Protein AF-A0ABD0BB36-F1 (afdb_monomer_lite)

Secondary structure (DSSP, 8-state):
-------B--GGGS-EE-TT---SS---PPP-S---GGGGSTT-HHHHHEEEETTSPPS--B-HHHHHHHHHHHHTTS-----EEEE-SS-EEEEE-HHHHHHHHHHHHT-SSSSHHHHHHH-S---HHHHHHHTTS--

Structure (mmCIF, N/CA/C/O backbone):
data_AF-A0ABD0BB36-F1
#
_entry.id   AF-A0ABD0BB36-F1
#
loop_
_atom_site.group_PDB
_atom_site.id
_atom_site.type_symbol
_atom_site.label_atom_id
_atom_site.label_alt_id
_atom_site.label_comp_id
_atom_site.label_asym_id
_atom_site.label_entity_id
_atom_site.label_seq_id
_atom_site.pdbx_PDB_ins_code
_atom_site.Cartn_x
_atom_site.Cartn_y
_atom_site.Cartn_z
_atom_site.occupancy
_atom_site.B_iso_or_equiv
_atom_site.auth_seq_id
_atom_site.auth_comp_id
_atom_site.auth_asym_id
_atom_site.auth_atom_id
_atom_site.pdbx_PDB_model_num
ATOM 1 N N . MET A 1 1 ? 11.933 8.009 29.847 1.00 37.47 1 MET A N 1
ATOM 2 C CA . MET A 1 1 ? 10.958 6.935 29.556 1.00 37.47 1 MET A CA 1
ATOM 3 C C . MET A 1 1 ? 10.781 6.880 28.051 1.00 37.47 1 MET A C 1
ATOM 5 O O . MET A 1 1 ? 10.262 7.836 27.495 1.00 37.47 1 MET A O 1
ATOM 9 N N . ALA A 1 2 ? 11.289 5.845 27.381 1.00 36.22 2 ALA A N 1
ATOM 10 C CA . ALA A 1 2 ? 11.087 5.690 25.943 1.00 36.22 2 ALA A CA 1
ATOM 11 C C . ALA A 1 2 ? 9.642 5.231 25.712 1.00 36.22 2 ALA A C 1
ATOM 13 O O . ALA A 1 2 ? 9.277 4.111 26.072 1.00 36.22 2 ALA A O 1
ATOM 14 N N . THR A 1 3 ? 8.798 6.114 25.187 1.00 42.19 3 THR A N 1
ATOM 15 C CA . THR A 1 3 ? 7.466 5.762 24.699 1.00 42.19 3 THR A CA 1
ATOM 16 C C . THR A 1 3 ? 7.639 4.739 23.582 1.00 42.19 3 THR A C 1
ATOM 18 O O . THR A 1 3 ? 8.151 5.055 22.512 1.00 42.19 3 THR A O 1
ATOM 21 N N . ARG A 1 4 ? 7.268 3.483 23.850 1.00 51.09 4 ARG A N 1
ATOM 22 C CA . ARG A 1 4 ? 7.229 2.424 22.837 1.00 51.09 4 ARG A CA 1
ATOM 23 C C . ARG A 1 4 ? 6.244 2.858 21.751 1.00 51.09 4 ARG A C 1
ATOM 25 O O . ARG A 1 4 ? 5.050 2.973 22.017 1.00 51.09 4 ARG A O 1
ATOM 32 N N . THR A 1 5 ? 6.737 3.143 20.555 1.00 59.22 5 THR A N 1
ATOM 33 C CA . THR A 1 5 ? 5.908 3.465 19.396 1.00 59.22 5 THR A CA 1
ATOM 34 C C . THR A 1 5 ? 5.267 2.174 18.882 1.00 59.22 5 THR A C 1
ATOM 36 O O . THR A 1 5 ? 5.934 1.321 18.304 1.00 59.22 5 THR A O 1
ATOM 39 N N . ASN A 1 6 ? 3.967 2.002 19.139 1.00 78.56 6 ASN A N 1
ATOM 40 C CA . ASN A 1 6 ? 3.166 0.908 18.583 1.00 78.56 6 ASN A CA 1
ATOM 41 C C . ASN A 1 6 ? 2.904 1.197 17.101 1.00 78.56 6 ASN A C 1
ATOM 43 O O . ASN A 1 6 ? 1.943 1.886 16.765 1.00 78.56 6 ASN A O 1
ATOM 47 N N . LEU A 1 7 ? 3.788 0.720 16.230 1.00 88.62 7 LEU A N 1
ATOM 48 C CA . LEU A 1 7 ? 3.696 0.924 14.786 1.00 88.62 7 LEU A CA 1
ATOM 49 C C . LEU A 1 7 ? 3.170 -0.331 14.089 1.00 88.62 7 LEU A C 1
ATOM 51 O O . LEU A 1 7 ? 3.456 -1.455 14.504 1.00 88.62 7 LEU A O 1
ATOM 55 N N . VAL A 1 8 ? 2.415 -0.126 13.015 1.00 90.19 8 VAL A N 1
ATOM 56 C CA . VAL A 1 8 ? 1.871 -1.184 12.160 1.00 90.19 8 VAL A CA 1
ATOM 57 C C . VAL A 1 8 ? 2.840 -1.434 11.013 1.00 90.19 8 VAL A C 1
ATOM 59 O O . VAL 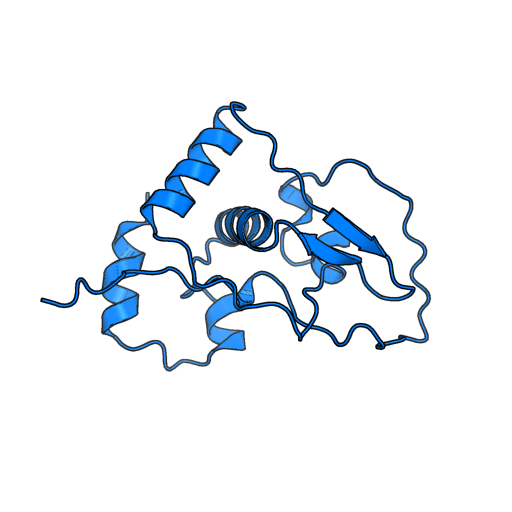A 1 8 ? 3.227 -0.487 10.334 1.00 90.19 8 VAL A O 1
ATOM 62 N N . ASN A 1 9 ? 3.214 -2.693 10.773 1.00 92.94 9 ASN A N 1
ATOM 63 C CA . ASN A 1 9 ? 4.043 -3.071 9.629 1.00 92.94 9 ASN A CA 1
ATOM 64 C C . ASN A 1 9 ? 3.169 -3.563 8.468 1.00 92.94 9 ASN A C 1
ATOM 66 O O . ASN A 1 9 ? 2.611 -4.652 8.528 1.00 92.94 9 ASN A O 1
ATOM 70 N N . LEU A 1 10 ? 3.094 -2.765 7.405 1.00 94.75 10 LEU A N 1
ATOM 71 C CA . LEU A 1 10 ? 2.330 -3.027 6.186 1.00 94.75 10 LEU A CA 1
ATOM 72 C C . LEU A 1 10 ? 3.237 -3.260 4.967 1.00 94.75 10 LEU A C 1
ATOM 74 O O . LEU A 1 10 ? 2.797 -3.094 3.826 1.00 94.75 10 LEU A O 1
ATOM 78 N N . ASP A 1 11 ? 4.516 -3.598 5.170 1.00 93.00 11 ASP A N 1
ATOM 79 C CA . ASP A 1 11 ? 5.457 -3.776 4.054 1.00 93.00 11 ASP A CA 1
ATOM 80 C C . ASP A 1 11 ? 5.057 -4.956 3.152 1.00 93.00 11 ASP A C 1
ATOM 82 O O . ASP A 1 11 ? 5.320 -4.939 1.954 1.00 93.00 11 ASP A O 1
ATOM 86 N N . ALA A 1 12 ? 4.306 -5.921 3.691 1.00 93.75 12 ALA A N 1
ATOM 87 C CA . ALA A 1 12 ? 3.757 -7.045 2.938 1.00 93.75 12 ALA A CA 1
ATOM 88 C C . ALA A 1 12 ? 2.689 -6.659 1.902 1.00 93.75 12 ALA A C 1
ATOM 90 O O . ALA A 1 12 ? 2.428 -7.422 0.972 1.00 93.75 12 ALA A O 1
ATOM 91 N N . MET A 1 13 ? 2.095 -5.469 2.019 1.00 95.50 13 MET A N 1
ATOM 92 C CA . MET A 1 13 ? 1.018 -5.029 1.129 1.00 95.50 13 MET A CA 1
ATOM 93 C C . MET A 1 13 ? 1.514 -4.635 -0.265 1.00 95.50 13 MET A C 1
ATOM 95 O O . MET A 1 13 ? 0.741 -4.613 -1.220 1.00 95.50 13 MET A O 1
ATOM 99 N N . LEU A 1 14 ? 2.798 -4.329 -0.438 1.00 94.56 14 LEU A N 1
ATOM 100 C CA . LEU A 1 14 ? 3.363 -4.025 -1.751 1.00 94.56 14 LEU A CA 1
ATOM 101 C C . LEU A 1 14 ? 4.652 -4.809 -1.935 1.00 94.56 14 LEU A C 1
ATOM 103 O O . LEU A 1 14 ? 5.628 -4.601 -1.221 1.00 94.56 14 LEU A O 1
ATOM 107 N N . LYS A 1 15 ? 4.667 -5.693 -2.935 1.00 93.88 15 LYS A N 1
ATOM 108 C CA . LYS A 1 15 ? 5.874 -6.441 -3.288 1.00 93.88 15 LYS A CA 1
ATOM 109 C C . LYS A 1 15 ? 6.980 -5.477 -3.708 1.00 93.88 15 LYS A C 1
ATOM 111 O O . LYS A 1 15 ? 6.717 -4.487 -4.391 1.00 93.88 15 LYS A O 1
ATOM 116 N N . ARG A 1 16 ? 8.217 -5.804 -3.349 1.00 93.00 16 ARG A N 1
ATOM 117 C CA . ARG A 1 16 ? 9.401 -5.054 -3.771 1.00 93.00 16 ARG A CA 1
ATOM 118 C C . ARG A 1 16 ? 9.933 -5.583 -5.099 1.00 93.00 16 ARG A C 1
ATOM 120 O O . ARG A 1 16 ? 9.784 -6.769 -5.390 1.00 93.00 16 ARG A O 1
ATOM 127 N N . ALA A 1 17 ? 10.513 -4.702 -5.900 1.00 92.62 17 ALA A N 1
ATOM 128 C CA . ALA A 1 17 ? 11.264 -5.066 -7.096 1.00 92.62 17 ALA A CA 1
ATOM 129 C C . ALA A 1 17 ? 12.389 -4.054 -7.329 1.00 92.62 17 ALA A C 1
ATOM 131 O O . ALA A 1 17 ? 12.233 -2.877 -6.991 1.00 92.62 17 ALA A O 1
ATOM 132 N N . ASP A 1 18 ? 13.486 -4.519 -7.926 1.00 89.94 18 ASP A N 1
ATOM 133 C CA . ASP A 1 18 ? 14.524 -3.639 -8.459 1.00 89.94 18 ASP A CA 1
ATOM 134 C C . ASP A 1 18 ? 13.938 -2.867 -9.647 1.00 89.94 18 ASP A C 1
ATOM 136 O O . ASP A 1 18 ? 13.259 -3.426 -10.516 1.00 89.94 18 ASP A O 1
ATOM 140 N N . PHE A 1 19 ? 14.194 -1.567 -9.664 1.00 82.25 19 PHE A N 1
ATOM 141 C CA . PHE A 1 19 ? 13.756 -0.642 -10.696 1.00 82.25 19 PHE A CA 1
ATOM 142 C C . PHE A 1 19 ? 14.286 -1.003 -12.091 1.00 82.25 19 PHE A C 1
ATOM 144 O O . PHE A 1 19 ? 13.604 -0.742 -13.081 1.00 82.25 19 PHE A O 1
ATOM 151 N N . ALA A 1 20 ? 15.463 -1.634 -12.164 1.00 80.25 20 ALA A N 1
ATOM 152 C CA . ALA A 1 20 ? 16.079 -2.109 -13.402 1.00 80.25 20 ALA A CA 1
ATOM 153 C C . ALA A 1 20 ? 15.553 -3.482 -13.866 1.00 80.25 20 ALA A C 1
ATOM 155 O O . ALA A 1 20 ? 16.031 -4.020 -14.863 1.00 80.25 20 ALA A O 1
ATOM 156 N N . THR A 1 21 ? 14.578 -4.071 -13.162 1.00 77.25 21 THR A N 1
ATOM 157 C CA . THR A 1 21 ? 14.012 -5.368 -13.554 1.00 77.25 21 THR A CA 1
ATOM 158 C C . THR A 1 21 ? 13.195 -5.225 -14.836 1.00 77.25 21 THR A C 1
ATOM 160 O O . THR A 1 21 ? 12.089 -4.677 -14.824 1.00 77.25 21 THR A O 1
ATOM 163 N N . GLU A 1 22 ? 13.714 -5.787 -15.923 1.00 68.81 22 GLU A N 1
ATOM 164 C CA . GLU A 1 22 ? 13.003 -5.954 -17.187 1.00 68.81 22 GLU A CA 1
ATOM 165 C C . GLU A 1 22 ? 12.537 -7.410 -17.318 1.00 68.81 22 GLU A C 1
ATOM 167 O O . GLU A 1 22 ? 13.336 -8.340 -17.404 1.00 68.81 22 GLU A O 1
ATOM 172 N N . ASN A 1 23 ? 11.224 -7.626 -17.313 1.00 66.88 23 ASN A N 1
ATOM 173 C CA . ASN A 1 23 ? 10.627 -8.873 -17.781 1.00 66.88 23 ASN A CA 1
ATOM 174 C C . ASN A 1 23 ? 10.421 -8.790 -19.296 1.00 66.88 23 ASN A C 1
ATOM 176 O O . ASN A 1 23 ? 9.913 -7.787 -19.799 1.00 66.88 23 ASN A O 1
ATOM 180 N N . ASN A 1 24 ? 10.735 -9.884 -19.995 1.00 57.69 24 ASN A N 1
ATOM 181 C CA . ASN A 1 24 ? 10.527 -10.024 -21.442 1.00 57.69 24 ASN A CA 1
ATOM 182 C C . ASN A 1 24 ? 9.054 -9.890 -21.869 1.00 57.69 24 ASN A C 1
ATOM 184 O O . ASN A 1 24 ? 8.776 -9.562 -23.021 1.00 57.69 24 ASN A O 1
ATOM 188 N N . ASP A 1 25 ? 8.114 -10.093 -20.945 1.00 60.81 25 ASP A N 1
ATOM 189 C CA . ASP A 1 25 ? 6.699 -9.828 -21.177 1.00 60.81 25 ASP A CA 1
ATOM 190 C C . ASP A 1 25 ? 6.427 -8.335 -20.985 1.00 60.81 25 ASP A C 1
ATOM 192 O O . ASP A 1 25 ? 6.121 -7.857 -19.888 1.00 60.81 25 ASP A O 1
ATOM 196 N N . SER A 1 26 ? 6.569 -7.579 -22.075 1.00 56.44 26 SER A N 1
ATOM 197 C CA . SER A 1 26 ? 6.137 -6.185 -22.116 1.00 56.44 26 SER A CA 1
ATOM 198 C C . SER A 1 26 ? 4.637 -6.123 -21.839 1.00 56.44 26 SER A C 1
ATOM 200 O O . SER A 1 26 ? 3.813 -6.620 -22.607 1.00 56.44 26 SER A O 1
ATOM 202 N N . THR A 1 27 ? 4.272 -5.537 -20.705 1.00 62.03 27 THR A N 1
ATOM 203 C CA . THR A 1 27 ? 2.872 -5.452 -20.308 1.00 62.03 27 THR A CA 1
ATOM 204 C C . THR A 1 27 ? 2.305 -4.097 -20.726 1.00 62.03 27 THR A C 1
ATOM 206 O O . THR A 1 27 ? 2.608 -3.034 -20.174 1.00 62.03 27 THR A O 1
ATOM 209 N N . SER A 1 28 ? 1.494 -4.106 -21.784 1.00 62.50 28 SER A N 1
ATOM 210 C CA . SER A 1 28 ? 0.852 -2.905 -22.310 1.00 62.50 28 SER A CA 1
ATOM 211 C C . SER A 1 28 ? -0.357 -2.527 -21.450 1.00 62.50 28 SER A C 1
ATOM 213 O O . SER A 1 28 ? -1.470 -2.985 -21.692 1.00 62.50 28 SER A O 1
ATOM 215 N N . PHE A 1 29 ? -0.145 -1.683 -20.439 1.00 67.81 29 PHE A N 1
ATOM 216 C CA . PHE A 1 29 ? -1.251 -1.065 -19.698 1.00 67.81 29 PHE A CA 1
ATOM 217 C C . PHE A 1 29 ? -1.561 0.337 -20.203 1.00 67.81 29 PHE A C 1
ATOM 219 O O . PHE A 1 29 ? -0.650 1.162 -20.349 1.00 67.81 29 PHE A O 1
ATOM 226 N N . GLU A 1 30 ? -2.846 0.606 -20.410 1.00 71.00 30 GLU A N 1
ATOM 227 C CA . GLU A 1 30 ? -3.358 1.954 -20.628 1.00 71.00 30 GLU A CA 1
ATOM 228 C C . GLU A 1 30 ? -3.059 2.850 -19.425 1.00 71.00 30 GLU A C 1
ATOM 230 O O . GLU A 1 30 ? -3.025 2.403 -18.273 1.00 71.00 30 GLU A O 1
ATOM 235 N N . LYS A 1 31 ? -2.822 4.137 -19.692 1.00 78.25 31 LYS A N 1
ATOM 236 C CA . LYS A 1 31 ? -2.693 5.120 -18.614 1.00 78.25 31 LYS A CA 1
ATOM 237 C C . LYS A 1 31 ? -4.062 5.285 -17.960 1.00 78.25 31 LYS A C 1
ATOM 239 O O . LYS A 1 31 ? -5.039 5.597 -18.631 1.00 78.25 31 LYS A O 1
ATOM 244 N N . PHE A 1 32 ? -4.119 5.110 -16.647 1.00 85.50 32 PHE A N 1
ATOM 245 C CA . PHE A 1 32 ? -5.314 5.355 -15.850 1.00 85.50 32 PHE A CA 1
ATOM 246 C C . PHE A 1 32 ? -5.035 6.466 -14.840 1.00 85.50 32 PHE A C 1
ATOM 248 O O . PHE A 1 32 ? -3.907 6.642 -14.381 1.00 85.50 32 PHE A O 1
ATOM 255 N N . ASN A 1 33 ? -6.086 7.199 -14.481 1.00 87.44 33 ASN A N 1
ATOM 256 C CA . ASN A 1 33 ? -6.004 8.277 -13.493 1.00 87.44 33 ASN A CA 1
ATOM 257 C C . ASN A 1 33 ? -6.553 7.860 -12.123 1.00 87.44 33 ASN A C 1
ATOM 259 O O . ASN A 1 33 ? -6.285 8.529 -11.135 1.00 87.44 33 ASN A O 1
ATOM 263 N N . ASN A 1 34 ? -7.305 6.756 -12.061 1.00 90.75 34 ASN A N 1
ATOM 264 C CA . ASN A 1 34 ? -7.947 6.266 -10.846 1.00 90.75 34 ASN A CA 1
ATOM 265 C C . ASN A 1 34 ? -7.746 4.756 -10.707 1.00 90.75 34 ASN A C 1
ATOM 267 O O . ASN A 1 34 ? -7.826 4.031 -11.698 1.00 90.75 34 ASN A O 1
ATOM 271 N N . ILE A 1 35 ? -7.543 4.298 -9.471 1.00 91.31 35 ILE A N 1
ATOM 272 C CA . ILE A 1 35 ? -7.513 2.879 -9.107 1.00 91.31 35 ILE A CA 1
ATOM 273 C C . ILE A 1 35 ? -8.708 2.617 -8.186 1.00 91.31 35 ILE A C 1
ATOM 275 O O . ILE A 1 35 ? -8.709 3.098 -7.050 1.00 91.31 35 ILE A O 1
ATOM 279 N N . PRO A 1 36 ? -9.739 1.890 -8.642 1.00 91.88 36 PRO A N 1
ATOM 280 C CA . PRO A 1 36 ? -10.796 1.402 -7.767 1.00 91.88 36 PRO A CA 1
ATOM 281 C C . PRO A 1 36 ? -10.210 0.555 -6.632 1.00 91.88 36 PRO A C 1
ATOM 283 O O . PRO A 1 36 ? -9.365 -0.299 -6.882 1.00 91.88 36 PRO A O 1
ATOM 286 N N . ALA A 1 37 ? -10.699 0.725 -5.398 1.00 91.38 37 ALA A N 1
ATOM 287 C CA . ALA A 1 37 ? -10.217 -0.050 -4.248 1.00 91.38 37 ALA A CA 1
ATOM 288 C C . ALA A 1 37 ? -10.239 -1.563 -4.513 1.00 91.38 37 ALA A C 1
ATOM 290 O O . ALA A 1 37 ? -9.252 -2.237 -4.258 1.00 91.38 37 ALA A O 1
ATOM 291 N N . ARG A 1 38 ? -11.312 -2.084 -5.123 1.00 91.75 38 ARG A N 1
ATOM 292 C CA . ARG A 1 38 ? -11.436 -3.508 -5.492 1.00 91.75 38 ARG A CA 1
ATOM 293 C C . ARG A 1 38 ? -10.273 -4.045 -6.333 1.00 91.75 38 ARG A C 1
ATOM 295 O O . ARG A 1 38 ? -9.965 -5.227 -6.246 1.00 91.75 38 ARG A O 1
ATOM 302 N N . ASP A 1 39 ? -9.615 -3.190 -7.111 1.00 93.31 39 ASP A N 1
ATOM 303 C CA . ASP A 1 39 ? -8.516 -3.608 -7.972 1.00 93.31 39 ASP A CA 1
ATOM 304 C C . ASP A 1 39 ? -7.203 -3.748 -7.168 1.00 93.31 39 ASP A C 1
ATOM 306 O O . ASP A 1 39 ? -6.221 -4.288 -7.662 1.00 93.31 39 ASP A O 1
ATOM 310 N N . LEU A 1 40 ? -7.166 -3.335 -5.896 1.00 94.25 40 LEU A N 1
ATOM 311 C CA . LEU A 1 40 ? -6.042 -3.601 -4.989 1.00 94.25 40 LEU A CA 1
ATOM 312 C C . LEU A 1 40 ? -6.091 -5.003 -4.359 1.00 94.25 40 LEU A C 1
ATOM 314 O O . LEU A 1 40 ? -5.104 -5.411 -3.742 1.00 94.25 40 LEU A O 1
ATOM 318 N N . ALA A 1 41 ? -7.199 -5.733 -4.517 1.00 94.62 41 ALA A N 1
ATOM 319 C CA . ALA A 1 41 ? -7.349 -7.089 -4.003 1.00 94.62 41 ALA A CA 1
ATOM 320 C C . ALA A 1 41 ? -6.394 -8.076 -4.692 1.00 94.62 41 ALA A C 1
ATOM 322 O O . ALA A 1 41 ? -6.071 -7.962 -5.878 1.00 94.62 41 ALA A O 1
ATOM 323 N N . SER A 1 42 ? -5.960 -9.096 -3.962 1.00 92.00 42 SER A N 1
ATOM 324 C CA . SER A 1 42 ? -5.120 -10.160 -4.497 1.00 92.00 42 SER A CA 1
ATOM 325 C C . SER A 1 42 ? -5.816 -10.883 -5.650 1.00 92.00 42 SER A C 1
ATOM 327 O O . SER A 1 42 ? -6.973 -11.280 -5.562 1.00 92.00 42 SER A O 1
ATOM 329 N N . GLY A 1 43 ? -5.087 -11.046 -6.755 1.00 88.69 43 GLY A N 1
ATOM 330 C CA . GLY A 1 43 ? -5.611 -11.604 -8.005 1.00 88.69 43 GLY A CA 1
ATOM 331 C C . GLY A 1 43 ? -6.119 -10.553 -8.995 1.00 88.69 43 GLY A C 1
ATOM 332 O O . GLY A 1 43 ? -6.211 -10.855 -10.183 1.00 88.69 43 GLY A O 1
ATOM 333 N N . ALA A 1 44 ? -6.365 -9.313 -8.562 1.00 91.44 44 ALA A N 1
ATOM 334 C CA . ALA A 1 44 ? -6.671 -8.232 -9.487 1.00 91.44 44 ALA A CA 1
ATOM 335 C C 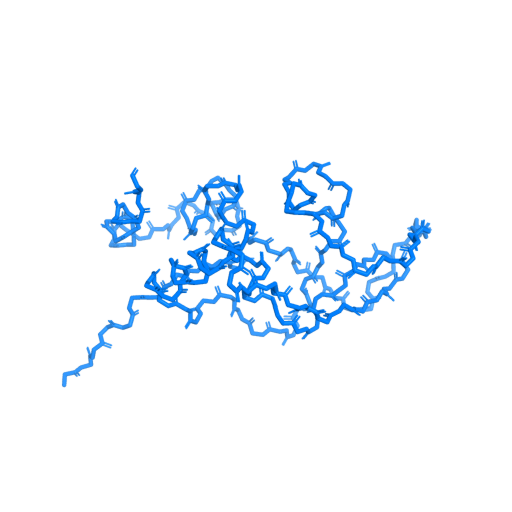. ALA A 1 44 ? -5.434 -7.873 -10.342 1.00 91.44 44 ALA A C 1
ATOM 337 O O . ALA A 1 44 ? -4.309 -7.845 -9.819 1.00 91.44 44 ALA A O 1
ATOM 338 N N . PRO A 1 45 ? -5.609 -7.552 -11.641 1.00 88.19 45 PRO A N 1
ATOM 339 C CA . PRO A 1 45 ? -4.489 -7.279 -12.540 1.00 88.19 45 PRO A CA 1
ATOM 340 C C . PRO A 1 45 ? -3.561 -6.170 -12.035 1.00 88.19 45 PRO A C 1
ATOM 342 O O . PRO A 1 45 ? -2.346 -6.345 -12.022 1.00 88.19 45 PRO A O 1
ATOM 345 N N . ILE A 1 46 ? -4.111 -5.053 -11.546 1.00 89.38 46 ILE A N 1
ATOM 346 C CA . ILE A 1 46 ? -3.299 -3.924 -11.073 1.00 89.38 46 ILE A CA 1
ATOM 347 C C . ILE A 1 46 ? -2.520 -4.267 -9.794 1.00 89.38 46 ILE A C 1
ATOM 349 O O . ILE A 1 46 ? -1.329 -3.966 -9.706 1.00 89.38 46 ILE A O 1
ATOM 353 N N . ALA A 1 47 ? -3.131 -4.977 -8.838 1.00 92.06 47 ALA A N 1
ATOM 354 C CA . ALA A 1 47 ? -2.461 -5.419 -7.614 1.00 92.06 47 ALA A CA 1
ATOM 355 C C . ALA A 1 47 ? -1.264 -6.339 -7.895 1.00 92.06 47 ALA A C 1
ATOM 357 O O . ALA A 1 47 ? -0.266 -6.307 -7.168 1.00 92.06 47 ALA A O 1
ATOM 358 N N . ALA A 1 48 ? -1.340 -7.150 -8.957 1.00 90.75 48 ALA A N 1
ATOM 359 C CA . ALA A 1 48 ? -0.255 -8.032 -9.374 1.00 90.75 48 ALA A CA 1
ATOM 360 C C . ALA A 1 48 ? 0.960 -7.269 -9.933 1.00 90.75 48 ALA A C 1
ATOM 362 O O . ALA A 1 48 ? 2.088 -7.765 -9.837 1.00 90.75 48 ALA A O 1
ATOM 363 N N . LEU A 1 49 ? 0.751 -6.058 -10.454 1.00 91.19 49 LEU A N 1
ATOM 364 C CA . LEU A 1 49 ? 1.762 -5.230 -11.121 1.00 91.19 49 LEU A CA 1
ATOM 365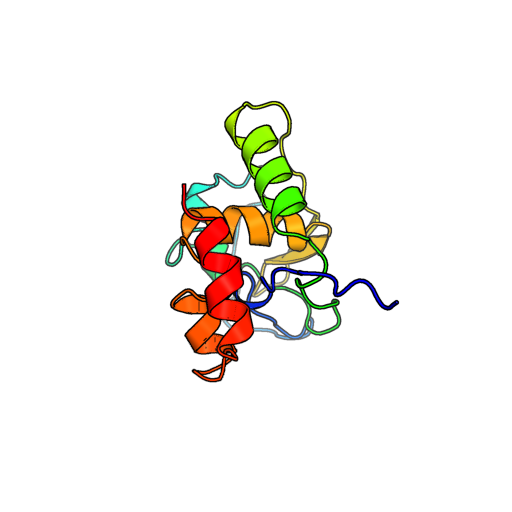 C C . LEU A 1 49 ? 2.375 -4.173 -10.217 1.00 91.19 49 LEU A C 1
ATOM 367 O O . LEU A 1 49 ? 3.505 -3.747 -10.454 1.00 91.19 49 LEU A O 1
ATOM 371 N N . LEU A 1 50 ? 1.632 -3.738 -9.201 1.00 93.94 50 LEU A N 1
ATOM 372 C CA . LEU A 1 50 ? 2.101 -2.734 -8.262 1.00 93.94 50 LEU A CA 1
ATOM 373 C C . LEU A 1 50 ? 3.346 -3.235 -7.529 1.00 93.94 50 LEU A C 1
ATOM 375 O O . LEU A 1 50 ? 3.358 -4.320 -6.933 1.00 93.94 50 LEU A O 1
ATOM 379 N N . ARG A 1 51 ? 4.407 -2.436 -7.579 1.00 94.12 51 ARG A N 1
ATOM 380 C CA . ARG A 1 51 ? 5.662 -2.687 -6.876 1.00 94.12 51 ARG A CA 1
ATOM 381 C C . ARG A 1 51 ? 6.090 -1.465 -6.096 1.00 94.12 51 ARG A C 1
ATOM 383 O O . ARG A 1 51 ? 5.815 -0.330 -6.466 1.00 94.12 51 ARG A O 1
ATOM 390 N N . LYS A 1 52 ? 6.809 -1.713 -5.018 1.00 94.75 52 LYS A N 1
ATOM 391 C CA . LYS A 1 52 ? 7.595 -0.709 -4.323 1.00 94.75 52 LYS A CA 1
ATOM 392 C C . LYS A 1 52 ? 9.049 -0.838 -4.788 1.00 94.75 52 LYS A C 1
ATOM 394 O O . LYS A 1 52 ? 9.534 -1.969 -4.845 1.00 94.75 52 LYS A O 1
ATOM 399 N N . PRO A 1 53 ? 9.748 0.256 -5.120 1.00 93.06 53 PRO A N 1
ATOM 400 C CA . PRO A 1 53 ? 11.185 0.181 -5.349 1.00 93.06 53 PRO A CA 1
ATOM 401 C C . PRO A 1 53 ? 11.895 -0.363 -4.103 1.00 93.06 53 PRO A C 1
ATOM 403 O O . PRO A 1 53 ? 11.547 -0.004 -2.974 1.00 93.06 53 PRO A O 1
ATOM 406 N N . ASP A 1 54 ? 12.873 -1.238 -4.294 1.00 91.31 54 ASP A N 1
ATOM 407 C CA . ASP A 1 54 ? 13.639 -1.860 -3.210 1.00 91.31 54 ASP A CA 1
ATOM 408 C C . ASP A 1 54 ? 14.343 -0.840 -2.296 1.00 91.31 54 ASP A C 1
ATOM 410 O O . ASP A 1 54 ? 14.331 -1.010 -1.077 1.00 91.31 54 ASP A O 1
ATOM 414 N N . PHE A 1 55 ? 14.826 0.271 -2.855 1.00 88.62 55 PHE A N 1
ATOM 415 C CA . PHE A 1 55 ? 15.460 1.378 -2.135 1.00 88.62 55 PHE A CA 1
ATOM 416 C C . PHE A 1 55 ? 14.494 2.264 -1.325 1.00 88.62 55 PHE A C 1
ATOM 418 O O . PHE A 1 55 ? 14.937 3.174 -0.618 1.00 88.62 55 PHE A O 1
ATOM 425 N N . GLN A 1 56 ? 13.173 2.051 -1.393 1.00 87.81 56 GLN A N 1
ATOM 426 C CA . GLN A 1 56 ? 12.235 2.795 -0.547 1.00 87.81 56 GLN A CA 1
ATOM 427 C C . GLN A 1 56 ? 12.168 2.250 0.886 1.00 87.81 56 GLN A C 1
ATOM 429 O O . GLN A 1 56 ? 12.162 1.041 1.127 1.00 87.81 56 GLN A O 1
ATOM 434 N N . ARG A 1 57 ? 12.004 3.168 1.850 1.00 89.69 57 ARG A N 1
ATOM 435 C CA . ARG A 1 57 ? 11.824 2.856 3.282 1.00 89.69 57 ARG A CA 1
ATOM 436 C C . ARG A 1 57 ? 10.649 1.919 3.511 1.00 89.69 57 ARG A C 1
ATOM 438 O O . ARG A 1 57 ? 9.643 2.041 2.825 1.00 89.69 57 ARG A O 1
ATOM 445 N N . GLU A 1 58 ? 10.741 1.047 4.507 1.00 89.19 58 GLU A N 1
ATOM 446 C CA . GLU A 1 58 ? 9.671 0.133 4.927 1.00 89.19 58 GLU A CA 1
ATOM 447 C C . GLU A 1 58 ? 8.347 0.831 5.266 1.00 89.19 58 GLU A C 1
ATOM 449 O O . GLU A 1 58 ? 8.304 1.987 5.696 1.00 89.19 58 GLU A O 1
ATOM 454 N N . THR A 1 59 ? 7.242 0.115 5.056 1.00 91.19 59 THR A N 1
ATOM 455 C CA . THR A 1 59 ? 5.897 0.597 5.388 1.00 91.19 59 THR A CA 1
ATOM 456 C C . THR A 1 59 ? 5.536 0.284 6.844 1.00 91.19 59 THR A C 1
ATOM 458 O O . THR A 1 59 ? 4.573 -0.425 7.112 1.00 91.19 59 THR A O 1
ATOM 461 N N . ASN A 1 60 ? 6.334 0.768 7.797 1.00 90.50 60 ASN A N 1
ATOM 462 C CA . ASN A 1 60 ? 6.178 0.484 9.229 1.00 90.50 60 ASN A CA 1
ATOM 463 C C . ASN A 1 60 ? 6.174 1.734 10.125 1.00 90.50 60 ASN A C 1
ATOM 465 O O . ASN A 1 60 ? 6.523 1.652 11.298 1.00 90.50 60 ASN A O 1
ATOM 469 N N . HIS A 1 61 ? 5.795 2.896 9.584 1.00 89.62 61 HIS A N 1
ATOM 470 C CA . HIS A 1 61 ? 5.919 4.185 10.280 1.00 89.62 61 HIS A CA 1
ATOM 471 C C . HIS A 1 61 ? 4.601 4.738 10.836 1.00 89.62 61 HIS A C 1
ATOM 473 O O . HIS A 1 61 ? 4.607 5.806 11.444 1.00 89.62 61 HIS A O 1
ATOM 479 N N . TRP A 1 62 ? 3.470 4.069 10.604 1.00 92.81 62 TRP A N 1
ATOM 480 C CA . TRP A 1 62 ? 2.156 4.555 11.035 1.00 92.81 62 TRP A CA 1
ATOM 481 C C . TRP A 1 62 ? 1.658 3.815 12.270 1.00 92.81 62 TRP A C 1
ATOM 483 O O . TRP A 1 62 ? 1.832 2.602 12.391 1.00 92.81 62 TRP A O 1
ATOM 493 N N . THR A 1 63 ? 1.010 4.543 13.177 1.00 93.50 63 THR A N 1
ATOM 494 C CA . THR A 1 63 ? 0.299 3.941 14.309 1.00 93.50 63 THR A CA 1
ATOM 495 C C . THR A 1 63 ? -1.056 3.373 13.859 1.00 93.50 63 THR A C 1
ATOM 497 O O . THR A 1 63 ? -1.610 3.828 12.850 1.00 93.50 63 THR A O 1
ATOM 500 N N . PRO A 1 64 ? -1.638 2.419 14.608 1.00 93.19 64 PRO A N 1
ATOM 501 C CA . PRO A 1 64 ? -3.002 1.934 14.388 1.00 93.19 64 PRO A CA 1
ATOM 502 C C . PRO A 1 64 ? -4.034 3.060 14.220 1.00 93.19 64 PRO A C 1
ATOM 504 O O . PRO A 1 64 ? -4.893 3.007 13.344 1.00 93.19 64 PRO A O 1
ATOM 507 N N . GLU A 1 65 ? -3.923 4.121 15.016 1.00 94.19 65 GLU A N 1
ATOM 508 C CA . GLU A 1 65 ? -4.849 5.254 14.991 1.00 94.19 65 GLU A CA 1
ATOM 509 C C . GLU A 1 65 ? -4.744 6.049 13.684 1.00 94.19 65 GLU A C 1
ATOM 511 O O . GLU A 1 65 ? -5.762 6.488 13.149 1.00 94.19 65 GLU A O 1
ATOM 516 N N . GLN A 1 66 ? -3.534 6.202 13.134 1.00 94.81 66 GLN A N 1
ATOM 517 C CA . GLN A 1 66 ? -3.327 6.853 11.836 1.00 94.81 66 GLN A CA 1
ATOM 518 C C . GLN A 1 66 ? -3.914 6.022 10.689 1.00 94.81 66 GLN A C 1
ATOM 520 O O . GLN A 1 66 ? -4.536 6.584 9.788 1.00 94.81 66 GLN A O 1
ATOM 525 N N . VAL A 1 67 ? -3.770 4.692 10.749 1.00 95.25 67 VAL A N 1
ATOM 526 C CA . VAL A 1 67 ? -4.385 3.758 9.790 1.00 95.25 67 VAL A CA 1
ATOM 527 C C . VAL A 1 67 ? -5.908 3.902 9.811 1.00 95.25 67 VAL A C 1
ATOM 529 O O . VAL A 1 67 ? -6.517 4.153 8.773 1.00 95.25 67 VAL A O 1
ATOM 532 N N . VAL A 1 68 ? -6.520 3.827 10.997 1.00 95.50 68 VAL A N 1
ATOM 533 C CA . VAL A 1 68 ? -7.975 3.975 11.167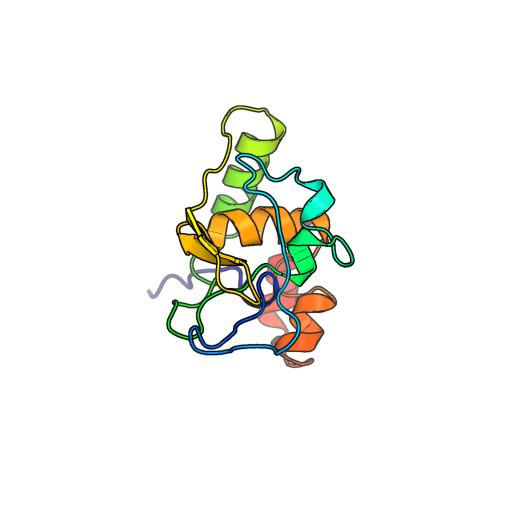 1.00 95.50 68 VAL A CA 1
ATOM 534 C C . VAL A 1 68 ? -8.456 5.351 10.709 1.0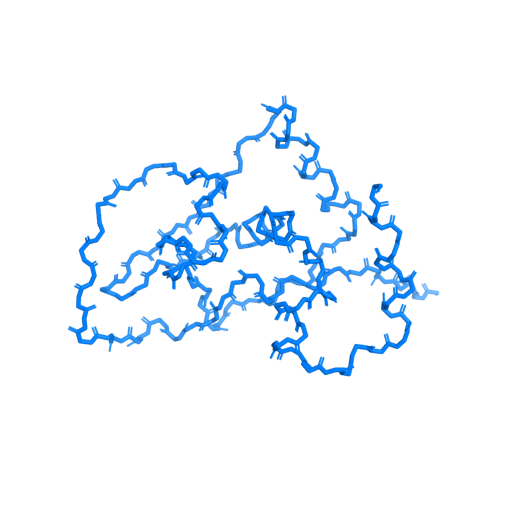0 95.50 68 VAL A C 1
ATOM 536 O O . VAL A 1 68 ? -9.497 5.449 10.065 1.00 95.50 68 VAL A O 1
ATOM 539 N N . SER A 1 69 ? -7.710 6.414 11.019 1.00 95.38 69 SER A N 1
ATOM 540 C CA . SER A 1 69 ? -8.038 7.775 10.587 1.00 95.38 69 SER A CA 1
ATOM 541 C C . SER A 1 69 ? -8.095 7.882 9.061 1.00 95.38 69 SER A C 1
ATOM 543 O O . SER A 1 69 ? -9.090 8.359 8.519 1.00 95.38 69 SER A O 1
ATOM 545 N N . LEU A 1 70 ? -7.088 7.347 8.355 1.00 95.38 70 LEU A N 1
ATOM 546 C CA . LEU A 1 70 ? -7.086 7.335 6.891 1.00 95.38 70 LEU A CA 1
ATOM 547 C C . LEU A 1 70 ? -8.286 6.561 6.327 1.00 95.38 70 LEU A C 1
ATOM 549 O O . LEU A 1 70 ? -8.943 7.051 5.410 1.00 95.38 70 LEU A O 1
ATOM 553 N N . LEU A 1 71 ? -8.577 5.373 6.868 1.00 95.50 71 LEU A N 1
ATOM 554 C CA . LEU A 1 71 ? -9.698 4.550 6.406 1.00 95.50 71 LEU A CA 1
ATOM 555 C C . LEU A 1 71 ? -11.044 5.245 6.620 1.00 95.50 71 LEU A C 1
ATOM 557 O O . LEU A 1 71 ? -11.880 5.228 5.721 1.00 95.50 71 LEU A O 1
ATOM 561 N N . LYS A 1 72 ? -11.240 5.913 7.763 1.00 95.69 72 LYS A N 1
ATOM 562 C CA . LYS A 1 72 ? -12.451 6.705 8.024 1.00 95.69 72 LYS A CA 1
ATOM 563 C C . LYS A 1 72 ? -12.619 7.827 7.003 1.00 95.69 72 LYS A C 1
ATOM 565 O O . LYS A 1 72 ? -13.683 7.921 6.402 1.00 95.69 72 LYS A O 1
ATOM 570 N N . CYS A 1 73 ? -11.571 8.615 6.751 1.00 94.88 73 CYS A N 1
ATOM 571 C CA . CYS A 1 73 ? -11.625 9.677 5.742 1.00 94.88 73 CYS A CA 1
ATOM 572 C C . CYS A 1 73 ? -11.926 9.127 4.340 1.00 94.88 73 CYS A C 1
ATOM 574 O O . CYS A 1 73 ? -12.657 9.751 3.576 1.00 94.88 73 CYS A O 1
ATOM 576 N N . TYR A 1 74 ? -11.380 7.956 3.999 1.00 94.19 74 TYR A N 1
ATOM 577 C CA . TYR A 1 74 ? -11.634 7.309 2.714 1.00 94.19 74 TYR A CA 1
ATOM 578 C C . TYR A 1 74 ? -13.088 6.836 2.575 1.00 94.19 74 TYR A C 1
ATOM 580 O O . TYR A 1 74 ? -13.740 7.143 1.580 1.00 94.19 74 TYR A O 1
ATOM 588 N N . ILE A 1 75 ? -13.611 6.125 3.580 1.00 93.19 75 ILE A N 1
ATOM 589 C CA . ILE A 1 75 ? -14.973 5.565 3.572 1.00 93.19 75 ILE A CA 1
ATOM 590 C C . ILE A 1 75 ? -16.033 6.673 3.574 1.00 93.19 75 ILE A C 1
ATOM 592 O O . ILE A 1 75 ? -17.038 6.557 2.879 1.00 93.19 75 ILE A O 1
ATOM 596 N N . ASN A 1 76 ? -15.797 7.756 4.316 1.00 95.19 76 ASN A N 1
ATOM 597 C CA . ASN A 1 76 ? -16.709 8.900 4.371 1.00 95.19 76 ASN A CA 1
ATOM 598 C C . ASN A 1 76 ? -16.672 9.771 3.104 1.00 95.19 76 ASN A C 1
ATOM 600 O O . ASN A 1 76 ? -17.536 10.626 2.928 1.00 95.19 76 ASN A O 1
ATOM 604 N N . GLY A 1 77 ? -15.682 9.579 2.225 1.00 91.38 77 GLY A N 1
ATOM 605 C CA . GLY A 1 77 ? -15.472 10.429 1.052 1.00 91.38 77 GLY A CA 1
ATOM 606 C C . GLY A 1 77 ? -14.809 11.778 1.361 1.00 91.38 77 GLY A C 1
ATOM 607 O O . GLY A 1 77 ? -14.728 12.624 0.475 1.00 91.38 77 GLY A O 1
ATOM 608 N N . ASP A 1 78 ? -14.294 11.967 2.579 1.00 91.38 78 ASP A N 1
ATOM 609 C CA . ASP A 1 78 ? -13.595 13.187 3.009 1.00 91.38 78 ASP A CA 1
ATOM 610 C C . ASP A 1 78 ? -12.229 13.345 2.316 1.00 91.38 78 ASP A C 1
ATOM 612 O O . ASP A 1 78 ? -11.680 14.445 2.227 1.00 91.38 78 ASP A O 1
ATOM 616 N N . LEU A 1 79 ? -11.648 12.236 1.842 1.00 86.44 79 LEU A N 1
ATOM 617 C CA . LEU A 1 79 ? -10.335 12.209 1.206 1.00 86.44 79 LEU A CA 1
ATOM 618 C C . LEU A 1 79 ? -10.261 11.153 0.100 1.00 86.44 79 LEU A C 1
ATOM 620 O O . LEU A 1 79 ? -10.512 9.974 0.337 1.00 86.44 79 LEU A O 1
ATOM 624 N N . ILE A 1 80 ? -9.774 11.558 -1.076 1.00 86.19 80 ILE A N 1
ATOM 625 C CA . ILE A 1 80 ? -9.326 10.641 -2.134 1.00 86.19 80 ILE A CA 1
ATOM 626 C C . ILE A 1 80 ? -7.788 10.584 -2.106 1.00 86.19 80 ILE A C 1
ATOM 628 O O . ILE A 1 80 ? -7.130 11.558 -2.488 1.00 86.19 80 ILE A O 1
ATOM 632 N N . PRO A 1 81 ? -7.172 9.478 -1.644 1.00 89.56 81 PRO A N 1
ATOM 633 C CA . PRO A 1 81 ? -5.722 9.365 -1.568 1.00 89.56 81 PRO A CA 1
ATOM 634 C C . PRO A 1 81 ? -5.090 9.376 -2.962 1.00 89.56 81 PRO A C 1
ATOM 636 O O . PRO A 1 81 ? -5.343 8.495 -3.778 1.00 89.56 81 PRO A O 1
ATOM 639 N N . SER A 1 82 ? -4.225 10.355 -3.220 1.00 92.12 82 SER A N 1
ATOM 640 C CA . SER A 1 82 ? -3.397 10.379 -4.430 1.00 92.12 82 SER A CA 1
ATOM 641 C C . SER A 1 82 ? -2.087 9.623 -4.210 1.00 92.12 82 SER A C 1
ATOM 643 O O . SER A 1 82 ? -1.511 9.669 -3.122 1.00 92.12 82 SER A O 1
ATOM 645 N N . VAL A 1 83 ? -1.600 8.954 -5.251 1.00 93.88 83 VAL A N 1
ATOM 646 C CA . VAL A 1 83 ? -0.311 8.247 -5.276 1.00 93.88 83 VAL A CA 1
ATOM 647 C C . VAL A 1 83 ? 0.458 8.649 -6.530 1.00 93.88 83 VAL A C 1
ATOM 649 O O . VAL A 1 83 ? -0.152 8.977 -7.546 1.00 93.88 83 VAL A O 1
ATOM 652 N N . ILE A 1 84 ? 1.789 8.617 -6.472 1.00 94.38 84 ILE A N 1
ATOM 653 C CA . ILE A 1 84 ? 2.629 8.839 -7.655 1.00 94.38 84 ILE A CA 1
ATOM 654 C C . ILE A 1 84 ? 3.123 7.484 -8.128 1.00 94.38 84 ILE A C 1
ATOM 656 O O . ILE A 1 84 ? 3.797 6.770 -7.381 1.00 94.38 84 ILE A O 1
ATOM 660 N N . LEU A 1 85 ? 2.789 7.148 -9.371 1.00 93.81 85 LEU A N 1
ATOM 661 C CA . LEU A 1 85 ? 3.218 5.916 -10.012 1.00 93.81 85 LEU A CA 1
ATOM 662 C C . LEU A 1 85 ? 4.233 6.203 -11.113 1.00 93.81 85 LEU A C 1
ATOM 664 O O . LEU A 1 85 ? 4.094 7.164 -11.868 1.00 93.81 85 LEU A O 1
ATOM 668 N N . TRP A 1 86 ? 5.213 5.319 -11.241 1.00 91.88 86 TRP A N 1
ATOM 669 C CA . TRP A 1 86 ? 6.108 5.260 -12.384 1.00 91.88 86 TRP A CA 1
ATOM 670 C C . TRP A 1 86 ? 5.931 3.927 -13.102 1.00 91.88 86 TRP A C 1
ATOM 672 O O . TRP A 1 86 ? 5.999 2.861 -12.492 1.00 91.88 86 TRP A O 1
ATOM 682 N N . LYS A 1 87 ? 5.666 3.989 -14.406 1.00 88.69 87 LYS A N 1
ATOM 683 C CA . LYS A 1 87 ? 5.451 2.808 -15.239 1.00 88.69 87 LYS A CA 1
ATOM 684 C C . LYS A 1 87 ? 6.776 2.364 -15.847 1.00 88.69 87 LYS A C 1
ATOM 686 O O . LYS A 1 87 ? 7.356 3.110 -16.633 1.00 88.69 87 LYS A O 1
ATOM 691 N N . SER A 1 88 ? 7.187 1.139 -15.537 1.00 87.50 88 SER A N 1
ATOM 692 C CA . SER A 1 88 ? 8.222 0.422 -16.282 1.00 87.50 88 SER A CA 1
ATOM 693 C C . SER A 1 88 ? 7.578 -0.493 -17.336 1.00 87.50 88 SER A C 1
ATOM 695 O O . SER A 1 88 ? 6.350 -0.644 -17.350 1.00 87.50 88 SER A O 1
ATOM 697 N N . PRO A 1 89 ? 8.364 -1.135 -18.218 1.00 84.69 89 PRO A N 1
ATOM 698 C CA . PRO A 1 89 ? 7.851 -2.166 -19.126 1.00 84.69 89 PRO A CA 1
ATOM 699 C C . PRO A 1 89 ? 7.154 -3.346 -18.420 1.00 84.69 89 PRO A C 1
ATOM 701 O O . PRO A 1 89 ? 6.330 -4.033 -19.027 1.00 84.69 89 PRO A O 1
ATOM 704 N N . SER A 1 90 ? 7.470 -3.581 -17.142 1.00 85.81 90 SER A N 1
ATOM 705 C CA . SER A 1 90 ? 7.083 -4.795 -16.411 1.00 85.81 90 SER A CA 1
ATOM 706 C C . SER A 1 90 ? 6.220 -4.542 -15.177 1.00 85.81 90 SER A C 1
ATOM 708 O O . SER A 1 90 ? 5.451 -5.419 -14.790 1.00 85.81 90 SER A O 1
ATOM 710 N N . TYR A 1 91 ? 6.333 -3.371 -14.544 1.00 91.25 91 TYR A N 1
ATOM 711 C CA . TYR A 1 91 ? 5.665 -3.069 -13.278 1.00 91.25 91 TYR A CA 1
ATOM 712 C C . TYR A 1 91 ? 5.181 -1.620 -13.192 1.00 91.25 91 TYR A C 1
ATOM 714 O O . TYR A 1 91 ? 5.624 -0.727 -13.916 1.00 91.25 91 TYR A O 1
ATOM 722 N N . LEU A 1 92 ? 4.282 -1.388 -12.235 1.00 92.19 92 LEU A N 1
ATOM 723 C CA . LEU A 1 92 ? 3.861 -0.056 -11.816 1.00 92.19 92 LEU A CA 1
ATOM 724 C C . LEU A 1 92 ? 4.465 0.236 -10.448 1.00 92.19 92 LEU A C 1
ATOM 726 O O . LEU A 1 92 ? 4.022 -0.289 -9.428 1.00 92.19 92 LEU A O 1
ATOM 730 N N . PHE A 1 93 ? 5.498 1.064 -10.430 1.00 94.12 93 PHE A N 1
ATOM 731 C CA . PHE A 1 93 ? 6.213 1.408 -9.215 1.00 94.12 93 PHE A CA 1
ATOM 732 C C . PHE A 1 93 ? 5.513 2.533 -8.464 1.00 94.12 93 PHE A C 1
ATOM 734 O O . PHE A 1 93 ? 5.250 3.593 -9.022 1.00 94.12 93 PHE A O 1
ATOM 741 N N . VAL A 1 94 ? 5.252 2.323 -7.179 1.00 95.12 94 VAL A N 1
ATOM 742 C CA . VAL A 1 94 ? 4.713 3.339 -6.275 1.00 95.12 94 VAL A CA 1
ATOM 743 C C . VAL A 1 94 ? 5.867 4.198 -5.770 1.00 95.12 94 VAL A C 1
ATOM 745 O O . VAL A 1 94 ? 6.634 3.780 -4.907 1.00 95.12 94 VAL A O 1
ATOM 748 N N . ILE A 1 95 ? 6.009 5.399 -6.326 1.00 94.50 95 ILE A N 1
ATOM 749 C CA . ILE A 1 95 ? 7.101 6.330 -6.007 1.00 94.50 95 ILE A CA 1
ATOM 750 C C . ILE A 1 95 ? 6.740 7.230 -4.826 1.00 94.50 95 ILE A C 1
ATOM 752 O O . ILE A 1 95 ? 7.605 7.561 -4.020 1.00 94.50 95 ILE A O 1
ATOM 756 N N . ASP A 1 96 ? 5.461 7.569 -4.682 1.00 94.06 96 ASP A N 1
ATOM 757 C CA . ASP A 1 96 ? 4.944 8.261 -3.504 1.00 94.06 96 ASP A CA 1
ATOM 758 C C . ASP A 1 96 ? 3.570 7.723 -3.099 1.00 94.06 96 ASP A C 1
ATOM 760 O O . ASP A 1 96 ? 2.785 7.254 -3.925 1.00 94.06 96 ASP A O 1
ATOM 764 N N . GLY A 1 97 ? 3.272 7.800 -1.801 1.00 94.19 97 GLY A N 1
ATOM 765 C CA . GLY A 1 97 ? 2.000 7.347 -1.248 1.00 94.19 97 GLY A CA 1
ATOM 766 C C . GLY A 1 97 ? 1.917 5.846 -0.969 1.00 94.19 97 GLY A C 1
ATOM 767 O O . GLY A 1 97 ? 0.823 5.353 -0.706 1.00 94.19 97 GLY A O 1
ATOM 768 N N . GLY A 1 98 ? 3.052 5.138 -0.925 1.00 94.44 98 GLY A N 1
ATOM 769 C CA . GLY A 1 98 ? 3.110 3.707 -0.595 1.00 94.44 98 GLY A CA 1
ATOM 770 C C . GLY A 1 98 ? 2.405 3.344 0.716 1.00 94.44 98 GLY A C 1
ATOM 771 O O . GLY A 1 98 ? 1.649 2.385 0.741 1.00 94.44 98 GLY A O 1
ATOM 772 N N . HIS A 1 99 ? 2.545 4.155 1.774 1.00 94.62 99 HIS A N 1
ATOM 773 C CA . HIS A 1 99 ? 1.822 3.932 3.037 1.00 94.62 99 HIS A CA 1
ATOM 774 C C . HIS A 1 99 ? 0.299 3.998 2.867 1.00 94.62 99 HIS A C 1
ATOM 776 O O . HIS A 1 99 ? -0.406 3.120 3.352 1.00 94.62 99 HIS A O 1
ATOM 782 N N . ARG A 1 100 ? -0.209 5.003 2.141 1.00 95.31 100 ARG A N 1
ATOM 783 C CA . ARG A 1 100 ? -1.652 5.176 1.901 1.00 95.31 100 ARG A CA 1
ATOM 784 C C . ARG A 1 100 ? -2.218 3.990 1.125 1.00 95.31 100 ARG A C 1
ATOM 786 O O . ARG A 1 100 ? -3.246 3.439 1.502 1.00 95.31 100 ARG A O 1
ATOM 793 N N . LEU A 1 101 ? -1.506 3.571 0.081 1.00 95.75 101 LEU A N 1
ATOM 794 C CA . LEU A 1 101 ? -1.901 2.431 -0.737 1.00 95.75 101 LEU A CA 1
ATOM 795 C C . LEU A 1 101 ? -1.862 1.118 0.054 1.00 95.75 101 LEU A C 1
ATOM 797 O O . LEU A 1 101 ? -2.793 0.322 -0.032 1.00 95.75 101 LEU A O 1
ATOM 801 N N . SER A 1 102 ? -0.820 0.919 0.865 1.00 95.94 102 SER A N 1
ATOM 802 C CA . SER A 1 102 ? -0.705 -0.231 1.760 1.00 95.94 102 SER A CA 1
ATOM 803 C C . SER A 1 102 ? -1.834 -0.284 2.787 1.00 95.94 102 SER A C 1
ATOM 805 O O . SER A 1 102 ? -2.326 -1.370 3.049 1.00 95.94 102 SER A O 1
ATOM 807 N N . VAL A 1 103 ? -2.283 0.849 3.337 1.00 96.06 103 VAL A N 1
ATOM 808 C CA . VAL A 1 103 ? -3.435 0.884 4.258 1.00 96.06 103 VAL A CA 1
ATOM 809 C C . VAL A 1 103 ? -4.724 0.451 3.563 1.00 96.06 103 VAL A C 1
ATOM 811 O O . VAL A 1 103 ? -5.454 -0.374 4.104 1.00 96.06 103 VAL A O 1
ATOM 814 N N . LEU A 1 104 ? -4.998 0.968 2.361 1.00 96.06 104 LEU A N 1
ATOM 815 C CA . LEU A 1 104 ? -6.192 0.571 1.608 1.00 96.06 104 LEU A CA 1
ATOM 816 C C . LEU A 1 104 ? -6.168 -0.919 1.267 1.00 96.06 104 LEU A C 1
ATOM 818 O O . LEU A 1 104 ? -7.180 -1.597 1.407 1.00 96.06 104 LEU A O 1
ATOM 822 N N . ARG A 1 105 ? -5.006 -1.441 0.865 1.00 96.19 105 ARG A N 1
ATOM 823 C CA . ARG A 1 105 ? -4.863 -2.870 0.595 1.00 96.19 105 ARG A CA 1
ATOM 824 C C . ARG A 1 105 ? -4.986 -3.717 1.862 1.00 96.19 105 ARG A C 1
ATOM 826 O O . ARG A 1 105 ? -5.682 -4.719 1.820 1.00 96.19 105 ARG A O 1
ATOM 833 N N . ALA A 1 106 ? -4.377 -3.304 2.972 1.00 96.06 106 ALA A N 1
ATOM 834 C CA . ALA A 1 106 ? -4.505 -3.982 4.263 1.00 96.06 106 ALA A CA 1
ATOM 835 C C . ALA A 1 106 ? -5.968 -4.102 4.697 1.00 96.06 106 ALA A C 1
ATOM 837 O O . ALA A 1 106 ? -6.377 -5.145 5.187 1.00 96.06 106 ALA A O 1
ATOM 838 N N . TRP A 1 107 ? -6.767 -3.061 4.452 1.00 96.25 107 TRP A N 1
ATOM 839 C CA . TRP A 1 107 ? -8.203 -3.090 4.712 1.00 96.25 107 TRP A CA 1
ATOM 840 C C . TRP A 1 107 ? -8.962 -4.072 3.813 1.00 96.25 107 TRP A C 1
ATOM 842 O O . TRP A 1 107 ? -9.833 -4.787 4.296 1.00 96.25 107 TRP A O 1
ATOM 852 N N . ILE A 1 108 ? -8.620 -4.143 2.525 1.00 95.44 108 ILE A N 1
ATOM 853 C CA . ILE A 1 108 ? -9.253 -5.069 1.571 1.00 95.44 108 ILE A CA 1
ATOM 854 C C . ILE A 1 108 ? -8.906 -6.529 1.874 1.00 95.44 108 ILE A C 1
ATOM 856 O O . ILE A 1 108 ? -9.752 -7.405 1.726 1.00 95.44 108 ILE A O 1
ATOM 860 N N . GLU A 1 109 ? -7.659 -6.784 2.259 1.00 95.44 109 GLU A N 1
ATOM 861 C CA . GLU A 1 109 ? -7.134 -8.128 2.528 1.00 95.44 109 GLU A CA 1
ATOM 862 C C . GLU A 1 109 ? -7.357 -8.581 3.975 1.00 95.44 109 GLU A C 1
ATOM 864 O O . GLU A 1 109 ? -7.024 -9.716 4.309 1.00 95.44 109 GLU A O 1
ATOM 869 N N . ASP A 1 110 ? -7.869 -7.690 4.830 1.00 95.19 110 ASP A N 1
ATOM 870 C CA . ASP A 1 110 ? -7.921 -7.858 6.286 1.00 95.19 110 ASP A CA 1
ATOM 871 C C . ASP A 1 110 ? -6.564 -8.303 6.876 1.00 95.19 110 ASP A C 1
ATOM 873 O O . ASP A 1 110 ? -6.454 -9.243 7.663 1.00 95.19 110 ASP A O 1
ATOM 877 N N . ASP A 1 111 ? -5.485 -7.642 6.441 1.00 94.44 111 ASP A N 1
ATOM 878 C CA . ASP A 1 111 ? -4.110 -7.960 6.835 1.00 94.44 111 ASP A CA 1
ATOM 879 C C . ASP A 1 111 ? -3.342 -6.694 7.232 1.00 94.44 111 ASP A C 1
ATOM 881 O O . ASP A 1 111 ? -2.737 -6.003 6.409 1.00 94.44 111 ASP A O 1
ATOM 885 N N . TYR A 1 112 ? -3.327 -6.419 8.536 1.00 93.12 112 TYR A N 1
ATOM 886 C CA . TYR A 1 112 ? -2.638 -5.274 9.136 1.00 93.12 112 TYR A CA 1
ATOM 887 C C . TYR A 1 112 ? -1.248 -5.635 9.6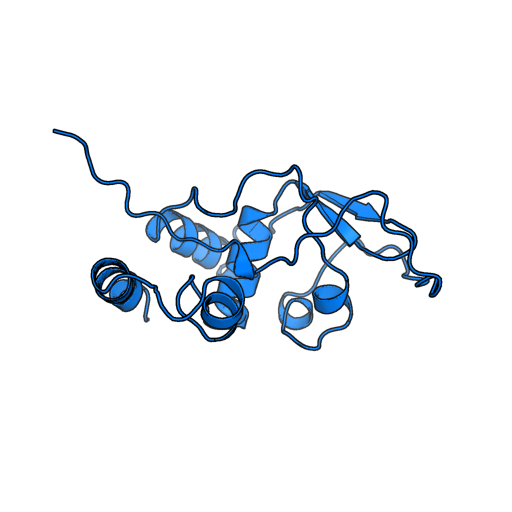81 1.00 93.12 112 TYR A C 1
ATOM 889 O O . TYR A 1 112 ? -0.774 -5.025 10.644 1.00 93.12 112 TYR A O 1
ATOM 897 N N . GLY A 1 113 ? -0.584 -6.626 9.082 1.00 89.19 113 GLY A N 1
ATOM 898 C CA . GLY A 1 113 ? 0.764 -7.056 9.466 1.00 89.19 113 GLY A CA 1
ATOM 899 C C . GLY A 1 113 ? 0.837 -8.434 10.126 1.00 89.19 113 GLY A C 1
ATOM 900 O O . GLY A 1 113 ? 1.939 -8.889 10.429 1.00 89.19 113 GLY A O 1
ATOM 901 N N . ASP A 1 114 ? -0.298 -9.094 10.345 1.00 86.81 114 ASP A N 1
ATOM 902 C CA . ASP A 1 114 ? -0.429 -10.425 10.954 1.00 86.81 114 ASP A CA 1
ATOM 903 C C . ASP A 1 114 ? -1.407 -11.349 10.209 1.00 86.81 114 ASP A C 1
ATOM 905 O O . ASP A 1 114 ? -1.712 -12.446 10.677 1.00 86.81 114 ASP A O 1
ATOM 909 N N . GLY A 1 115 ? -1.874 -10.941 9.029 1.00 88.69 115 GLY A N 1
ATOM 910 C CA . GLY A 1 115 ? -2.669 -11.794 8.160 1.00 88.69 115 GLY A CA 1
ATOM 911 C C . GLY A 1 115 ? -1.808 -12.747 7.330 1.00 88.69 115 GLY A C 1
ATOM 912 O O . GLY A 1 115 ? -0.586 -12.879 7.487 1.00 88.69 115 GLY A O 1
ATOM 913 N N . GLN A 1 116 ? -2.464 -13.463 6.418 1.00 90.94 116 GLN A N 1
ATOM 914 C CA . GLN A 1 116 ? -1.808 -14.502 5.630 1.00 90.94 116 GLN A CA 1
ATOM 915 C C . GLN A 1 116 ? -0.730 -13.942 4.684 1.00 90.94 116 GLN A C 1
ATOM 917 O O . GLN A 1 116 ? 0.260 -14.629 4.419 1.00 90.94 116 GLN A O 1
ATOM 922 N N . ILE A 1 117 ? -0.897 -12.722 4.165 1.00 91.75 117 ILE A N 1
ATOM 923 C CA . ILE A 1 117 ? 0.065 -12.091 3.251 1.00 91.75 117 ILE A CA 1
ATOM 924 C C . ILE A 1 117 ? 1.314 -11.689 4.037 1.00 91.75 117 ILE A C 1
ATOM 926 O O . ILE A 1 117 ? 2.432 -12.009 3.630 1.00 91.75 117 ILE A O 1
ATOM 930 N N . SER A 1 118 ? 1.126 -11.070 5.200 1.00 91.31 118 SER A N 1
ATOM 931 C CA . SER A 1 118 ? 2.210 -10.671 6.095 1.00 91.31 118 SER A CA 1
ATOM 932 C C . SER A 1 118 ? 2.993 -11.864 6.623 1.00 91.31 118 SER A C 1
ATOM 934 O O . SER A 1 118 ? 4.223 -11.863 6.571 1.00 91.31 118 SER A O 1
ATOM 936 N N . HIS A 1 119 ? 2.314 -12.935 7.035 1.00 89.12 119 HIS A N 1
ATOM 937 C CA . HIS A 1 119 ? 2.976 -14.166 7.464 1.00 89.12 119 HIS A CA 1
ATOM 938 C C . HIS A 1 119 ? 3.809 -14.827 6.363 1.00 89.12 119 HIS A C 1
ATOM 940 O O . HIS A 1 119 ? 4.888 -15.346 6.647 1.00 89.12 119 HIS A O 1
ATOM 946 N N . LYS A 1 120 ? 3.349 -14.790 5.106 1.00 88.75 120 LYS A N 1
ATOM 947 C CA . LYS A 1 120 ? 4.126 -15.305 3.968 1.00 88.75 120 LYS A CA 1
ATOM 948 C C . LYS A 1 120 ? 5.420 -14.520 3.746 1.00 88.75 120 LYS A C 1
ATOM 950 O O . LYS A 1 120 ? 6.400 -15.118 3.316 1.00 88.75 120 LYS A O 1
ATOM 955 N N . LEU A 1 121 ? 5.429 -13.213 4.021 1.00 86.12 121 LEU A N 1
ATOM 956 C CA . LEU A 1 121 ? 6.617 -12.375 3.848 1.00 86.12 121 LEU A CA 1
ATOM 957 C C . LEU A 1 121 ? 7.573 -12.440 5.049 1.00 86.12 121 LEU A C 1
ATOM 959 O O . LEU A 1 121 ? 8.779 -12.562 4.860 1.00 86.12 121 LEU A O 1
ATOM 963 N N . PHE A 1 122 ? 7.053 -12.337 6.273 1.00 83.19 122 PHE A N 1
ATOM 964 C CA . PHE A 1 122 ? 7.868 -12.206 7.489 1.00 83.19 122 PHE A CA 1
ATOM 965 C C . PHE A 1 122 ? 8.144 -13.538 8.205 1.00 83.19 122 PHE A C 1
ATOM 967 O O . PHE A 1 122 ? 8.944 -13.579 9.137 1.00 83.19 122 PHE A O 1
ATOM 974 N N . GLY A 1 123 ? 7.484 -14.625 7.799 1.00 73.19 123 GLY A N 1
ATOM 975 C CA . GLY A 1 123 ? 7.503 -15.903 8.509 1.00 73.19 123 GLY A CA 1
ATOM 976 C C . GLY A 1 123 ? 6.563 -15.941 9.725 1.00 73.19 123 GLY A C 1
ATOM 977 O O . GLY A 1 123 ? 5.851 -14.985 10.046 1.00 73.19 123 GLY A O 1
ATOM 978 N N . HIS A 1 124 ? 6.538 -17.081 10.424 1.00 57.69 124 HIS A N 1
ATOM 979 C CA . HIS A 1 124 ? 5.716 -17.275 11.630 1.00 57.69 124 HIS A CA 1
ATOM 980 C C . HIS A 1 124 ? 6.259 -16.568 12.885 1.00 57.69 124 HIS A C 1
ATOM 982 O O . HIS A 1 124 ? 5.597 -16.594 13.924 1.00 57.69 124 HIS A O 1
ATOM 988 N N . ASP A 1 125 ? 7.405 -15.890 12.794 1.00 50.28 125 ASP A N 1
ATOM 989 C CA . ASP A 1 125 ? 8.095 -15.262 13.927 1.00 50.28 125 ASP A CA 1
ATOM 990 C C . ASP A 1 125 ? 7.560 -13.851 14.250 1.00 50.28 125 ASP A C 1
ATOM 992 O O . ASP A 1 125 ? 8.282 -12.895 14.544 1.00 50.28 125 ASP A O 1
ATOM 996 N N . ILE A 1 126 ? 6.234 -13.692 14.184 1.00 56.19 126 ILE A N 1
ATOM 997 C CA . ILE A 1 126 ? 5.572 -12.511 14.736 1.00 56.19 126 ILE A CA 1
ATOM 998 C C . ILE A 1 126 ? 5.534 -12.707 16.251 1.00 56.19 126 ILE A C 1
ATOM 1000 O O . ILE A 1 126 ? 4.674 -13.426 16.765 1.00 56.19 126 ILE A O 1
ATOM 1004 N N . SER A 1 127 ? 6.488 -12.079 16.948 1.00 53.41 127 SER A N 1
ATOM 1005 C CA . SER A 1 127 ? 6.580 -12.073 18.414 1.00 53.41 127 SER A CA 1
ATOM 1006 C C . SER A 1 127 ? 5.200 -11.909 19.064 1.00 53.41 127 SER A C 1
ATOM 1008 O O . SER A 1 127 ? 4.405 -11.053 18.661 1.00 53.41 127 SER A O 1
ATOM 1010 N N . ASN A 1 128 ? 4.924 -12.722 20.089 1.00 50.94 128 ASN A N 1
ATOM 1011 C CA . ASN A 1 128 ? 3.641 -12.787 20.800 1.00 50.94 128 ASN A CA 1
ATOM 1012 C C . ASN A 1 128 ? 3.137 -11.421 21.311 1.00 50.94 128 ASN A C 1
ATOM 1014 O O . ASN A 1 128 ? 1.932 -11.244 21.500 1.00 50.94 128 ASN A O 1
ATOM 1018 N N . GLU A 1 129 ? 4.026 -10.440 21.499 1.00 51.81 129 GLU A N 1
ATOM 1019 C CA . GLU A 1 129 ? 3.649 -9.075 21.876 1.00 51.81 129 GLU A CA 1
ATOM 1020 C C . GLU A 1 129 ? 2.918 -8.312 20.754 1.00 51.81 129 GLU A C 1
ATOM 1022 O O . GLU A 1 129 ? 1.989 -7.564 21.055 1.00 51.81 129 GLU A O 1
ATOM 1027 N N . ARG A 1 130 ? 3.250 -8.542 19.471 1.00 53.22 130 ARG A N 1
ATOM 1028 C CA . ARG A 1 130 ? 2.604 -7.864 18.324 1.00 53.22 130 ARG A CA 1
ATOM 1029 C C . ARG A 1 130 ? 1.178 -8.367 18.087 1.00 53.22 130 ARG A C 1
ATOM 1031 O O . ARG A 1 130 ? 0.255 -7.565 17.959 1.00 53.22 130 ARG A O 1
ATOM 1038 N N . LYS A 1 131 ? 0.968 -9.688 18.181 1.00 56.50 131 LYS A N 1
ATOM 1039 C CA . LYS A 1 131 ? -0.360 -10.325 18.043 1.00 56.50 131 LYS A CA 1
ATOM 1040 C C . LYS A 1 131 ? -1.396 -9.773 19.030 1.00 56.50 131 LYS A C 1
ATOM 1042 O O . LYS A 1 131 ? -2.576 -9.658 18.713 1.00 56.50 131 LYS A O 1
ATOM 1047 N N . LYS A 1 132 ? -0.972 -9.416 20.249 1.00 54.09 132 LYS A N 1
ATOM 1048 C CA . LYS A 1 132 ? -1.868 -8.883 21.290 1.00 54.09 132 LYS A CA 1
ATOM 1049 C C . LYS A 1 132 ? -2.317 -7.441 21.007 1.00 54.09 132 LYS A C 1
ATOM 1051 O O . LYS A 1 132 ? -3.342 -7.015 21.532 1.00 54.09 132 LYS A O 1
ATOM 1056 N N . GLN A 1 133 ? -1.562 -6.697 20.200 1.00 56.00 133 GLN A N 1
ATOM 1057 C CA . GLN A 1 133 ? -1.796 -5.281 19.910 1.00 56.00 133 GLN A CA 1
ATOM 1058 C C . GLN A 1 133 ? -2.701 -5.081 18.684 1.00 56.00 133 GLN A C 1
ATOM 1060 O O . GLN A 1 133 ? -3.572 -4.215 18.717 1.00 56.00 133 GLN A O 1
ATOM 1065 N N . GLN A 1 134 ? -2.563 -5.921 17.653 1.00 53.03 134 GLN A N 1
ATOM 1066 C CA . GLN A 1 134 ? -3.380 -5.874 16.428 1.00 53.03 134 GLN A CA 1
ATOM 1067 C C . GLN A 1 134 ? -4.818 -6.361 16.627 1.00 53.03 134 GLN A C 1
ATOM 1069 O O . GLN A 1 134 ? -5.731 -5.823 16.012 1.00 53.03 134 GLN A O 1
ATOM 1074 N N . LYS A 1 135 ? -5.071 -7.243 17.603 1.00 54.22 135 LYS A N 1
ATOM 1075 C CA . LYS A 1 135 ? -6.436 -7.655 17.985 1.00 54.22 135 LYS A CA 1
ATOM 1076 C C . LYS A 1 135 ? -7.338 -6.491 18.442 1.00 54.22 135 LYS A C 1
ATOM 1078 O O . LYS A 1 135 ? -8.542 -6.662 18.568 1.00 54.22 135 LYS A O 1
ATOM 1083 N N . LYS A 1 136 ? -6.758 -5.312 18.700 1.00 51.59 136 LYS A N 1
ATOM 1084 C CA . LYS A 1 136 ? -7.459 -4.073 19.069 1.00 51.59 136 LYS A CA 1
ATOM 1085 C C . LYS A 1 136 ? -7.984 -3.277 17.858 1.00 51.59 136 LYS A C 1
ATOM 1087 O O . LYS A 1 136 ? -8.734 -2.330 18.061 1.00 51.59 136 LYS A O 1
ATOM 1092 N N . LEU A 1 137 ? -7.570 -3.639 16.639 1.00 51.44 137 LEU A N 1
ATOM 1093 C CA . LEU A 1 137 ? -8.014 -3.051 15.365 1.00 51.44 137 LEU A CA 1
ATOM 1094 C C . LEU A 1 137 ? -9.193 -3.799 14.724 1.00 51.44 137 LEU A C 1
ATOM 1096 O O . LEU A 1 137 ? -9.729 -3.321 13.728 1.00 51.44 137 LEU A O 1
ATOM 1100 N N . GLY A 1 138 ? -9.600 -4.941 15.283 1.00 40.56 138 GLY A N 1
ATOM 1101 C CA . GLY A 1 138 ? -10.826 -5.615 14.867 1.00 40.56 138 GLY A CA 1
ATOM 1102 C C . GLY A 1 138 ? -12.033 -4.766 15.257 1.00 40.56 138 GLY A C 1
ATOM 1103 O O . GLY A 1 138 ? -12.233 -4.506 16.446 1.00 40.56 138 GLY A O 1
ATOM 1104 N N . PHE A 1 139 ? -12.777 -4.301 14.255 1.00 41.47 139 PHE A N 1
ATOM 1105 C CA . PHE A 1 139 ? -14.130 -3.779 14.437 1.00 41.47 139 PHE A CA 1
ATOM 1106 C C . PHE A 1 139 ? -15.074 -4.892 14.897 1.00 41.47 139 PHE A C 1
ATOM 1108 O O . PHE A 1 139 ? -14.909 -6.038 14.421 1.00 41.47 139 PHE A O 1
#

Sequence (139 aa):
MATRTNLVNLDAMLKRADFATENNDSTSFEKFNNIPARDLASGAPIAALLRKPDFQRETNHWTPEQVVSLLKCYINGDLIPSVILWKSPSYLFVIDGGHRLSVLRAWIEDDYGDGQISHKLFGHDISNERKKQQKKLGF

Organism: Aeromonas caviae (NCBI:txid648)

InterPro domains:
  IPR004919 GmrSD restriction endonucleases, N-terminal domain [PF03235] (50-117)

Radius of gyration: 15.65 Å; chains: 1; bounding box: 33×30×52 Å

pLDDT: mean 83.4, std 16.19, range [36.22, 96.25]

Foldseek 3Di:
DPDPQQWWFLQLLAAEDAPPDDDPQQDDDDDDDDDDLVCSEPPRPQVVFEHEYPPDDTLTPDHLVRLVVLVVCVVVVVDDDDFDWDDDSGHTYTPGDPNSSSSSSCVVQVNRQPDPSNCVVPPPPPPPVSVVVCVVSDD